Protein AF-K3UWD0-F1 (afdb_monomer_lite)

Organism: Fusarium pseudograminearum (strain CS3096) (NCBI:txid1028729)

Sequence (102 aa):
MPISADLVPEGWTTESQEMNKDFYWGNEGMGTLAAASVGITNPEALMIKGKEEGGDAYLFQDANGVYMWSMTTDEVYKYTKPTNRDDILAEMHDCMSRVPVH

Radius of gyration: 13.24 Å; chains: 1; bounding box: 37×33×28 Å

Secondary structure (DSSP, 8-state):
-PPPGGGS-TTEE--HHHH-HHHHHSTT-HHHHHHHHTT--S-EEEEEE-GGGT--EEEEEETTEEEEEETTTTEEEE--SS-SHHHHHHHHHHHHTT----

Foldseek 3Di:
DADDPLLAAPQKDPDCVLLVCCQQPNPPHLVQVLCVVVPHPPKAWHIFRGVVRPRQWTWIDDPQAIWIQGNVVSHIGGDPPPGDPSVVSNVNNVVRVPDDDD

Structure (mmCIF, N/CA/C/O backbone):
data_AF-K3UWD0-F1
#
_entry.id   AF-K3UWD0-F1
#
loop_
_atom_site.group_PDB
_atom_site.id
_atom_site.type_symbol
_atom_site.label_atom_id
_atom_site.label_alt_id
_atom_site.label_comp_id
_atom_site.label_asym_id
_atom_site.label_entity_id
_atom_site.label_seq_id
_atom_site.pdbx_PDB_ins_code
_atom_site.Cartn_x
_atom_site.Cartn_y
_atom_site.Cartn_z
_atom_site.occupancy
_atom_site.B_iso_or_equiv
_atom_site.auth_seq_id
_atom_site.auth_comp_id
_atom_site.auth_asym_id
_atom_site.auth_atom_id
_atom_site.pdbx_PDB_model_num
ATOM 1 N N . MET A 1 1 ? 2.834 14.356 5.423 1.00 66.31 1 MET A N 1
ATOM 2 C CA . MET A 1 1 ? 4.257 14.721 5.653 1.00 66.31 1 MET A CA 1
ATOM 3 C C . MET A 1 1 ? 5.127 13.795 4.822 1.00 66.31 1 MET A C 1
ATOM 5 O O . MET A 1 1 ? 4.767 12.621 4.758 1.00 66.31 1 MET A O 1
ATOM 9 N N . PRO A 1 2 ? 6.220 14.275 4.205 1.00 82.62 2 PRO A N 1
ATOM 10 C CA . PRO A 1 2 ? 7.133 13.406 3.464 1.00 82.62 2 PRO A CA 1
ATOM 11 C C . PRO A 1 2 ? 7.721 12.323 4.380 1.00 82.62 2 PRO A C 1
ATOM 13 O O . PRO A 1 2 ? 7.828 12.526 5.591 1.00 82.62 2 PRO A O 1
ATOM 16 N N . ILE A 1 3 ? 8.045 11.170 3.801 1.00 88.44 3 ILE A N 1
ATOM 17 C CA . ILE A 1 3 ? 8.769 10.096 4.487 1.00 88.44 3 ILE A CA 1
ATOM 18 C C . ILE A 1 3 ? 10.238 10.512 4.572 1.00 88.44 3 ILE A C 1
ATOM 20 O O . ILE A 1 3 ? 10.785 11.038 3.602 1.00 88.44 3 ILE A O 1
ATOM 24 N N . SER A 1 4 ? 10.858 10.3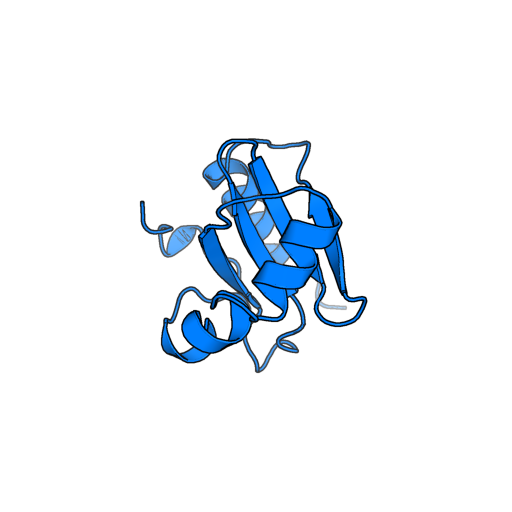19 5.734 1.00 88.81 4 SER A N 1
ATOM 25 C CA . SER A 1 4 ? 12.285 10.590 5.897 1.00 88.81 4 SER A CA 1
ATOM 26 C C . SER A 1 4 ? 13.111 9.547 5.141 1.00 88.81 4 SER A C 1
ATOM 28 O O . SER A 1 4 ? 12.742 8.376 5.111 1.00 88.81 4 SER A O 1
ATOM 30 N N . ALA A 1 5 ? 14.213 9.959 4.512 1.00 86.00 5 ALA A N 1
ATOM 31 C CA . ALA A 1 5 ? 14.996 9.083 3.636 1.00 86.00 5 ALA A CA 1
ATOM 32 C C . ALA A 1 5 ? 15.593 7.866 4.370 1.00 86.00 5 ALA A C 1
ATOM 34 O O . ALA A 1 5 ? 15.709 6.799 3.785 1.00 86.00 5 ALA A O 1
ATOM 35 N N . ASP A 1 6 ? 15.912 8.011 5.656 1.00 88.38 6 ASP A N 1
ATOM 36 C CA . ASP A 1 6 ? 16.385 6.945 6.550 1.00 88.38 6 ASP A CA 1
ATOM 37 C C . ASP A 1 6 ? 15.310 5.906 6.906 1.00 88.38 6 ASP A C 1
ATOM 39 O O . ASP A 1 6 ? 15.633 4.856 7.449 1.00 88.38 6 ASP A O 1
ATOM 43 N N . LEU A 1 7 ? 14.043 6.181 6.589 1.00 89.69 7 LEU A N 1
ATOM 44 C CA . LEU A 1 7 ? 12.925 5.257 6.785 1.00 89.69 7 LEU A CA 1
ATOM 45 C C . LEU A 1 7 ? 12.473 4.584 5.486 1.00 89.69 7 LEU A C 1
ATOM 47 O O . LEU A 1 7 ? 11.559 3.763 5.524 1.00 89.69 7 LEU A O 1
ATOM 51 N N . VAL A 1 8 ? 13.061 4.929 4.336 1.00 92.62 8 VAL A N 1
ATOM 52 C CA . VAL A 1 8 ? 12.760 4.249 3.071 1.00 92.62 8 VAL A CA 1
ATOM 53 C C . VAL A 1 8 ? 13.558 2.942 3.041 1.00 92.62 8 VAL A C 1
ATOM 55 O O . VAL A 1 8 ? 14.788 2.998 3.032 1.00 92.62 8 VAL A O 1
ATOM 58 N N . PRO A 1 9 ? 12.906 1.764 3.046 1.00 91.62 9 PRO A N 1
ATOM 59 C CA . PRO A 1 9 ? 13.619 0.491 3.027 1.00 91.62 9 PRO A CA 1
ATOM 60 C C . PRO A 1 9 ? 14.418 0.311 1.735 1.00 91.62 9 PRO A C 1
ATOM 62 O O . PRO A 1 9 ? 14.032 0.821 0.681 1.00 91.62 9 PRO A O 1
ATOM 65 N N . GLU A 1 10 ? 15.493 -0.477 1.797 1.00 90.00 10 GLU A N 1
ATOM 66 C CA . GLU A 1 10 ? 16.223 -0.881 0.594 1.00 90.00 10 GLU A CA 1
ATOM 67 C C . GLU A 1 10 ? 15.263 -1.514 -0.425 1.00 90.00 10 GLU A C 1
ATOM 69 O O . GLU A 1 10 ? 14.385 -2.313 -0.081 1.00 90.00 10 GLU A O 1
ATOM 74 N N . GLY A 1 11 ? 15.397 -1.091 -1.682 1.00 91.25 11 GLY A N 1
ATOM 75 C CA . GLY A 1 11 ? 14.544 -1.536 -2.775 1.00 91.25 11 GLY A CA 1
ATOM 76 C C . GLY A 1 11 ? 13.166 -0.871 -2.865 1.00 91.25 11 GLY A C 1
ATOM 77 O O . GLY A 1 11 ? 12.377 -1.214 -3.744 1.00 91.25 11 GLY A O 1
ATOM 78 N N . TRP A 1 12 ? 12.864 0.098 -2.000 1.00 94.94 12 TRP A N 1
ATOM 79 C CA . TRP A 1 12 ? 11.683 0.959 -2.094 1.00 94.94 12 TRP A CA 1
ATOM 80 C C . TRP A 1 12 ? 12.078 2.391 -2.444 1.00 94.94 12 TRP A C 1
ATOM 82 O O . TRP A 1 12 ? 13.219 2.808 -2.260 1.00 94.94 12 TRP A O 1
ATOM 92 N N . THR A 1 13 ? 11.128 3.165 -2.965 1.00 94.62 13 THR A N 1
ATOM 93 C CA . THR A 1 13 ? 11.388 4.540 -3.392 1.00 94.62 13 THR A CA 1
ATOM 94 C C . THR A 1 13 ? 10.186 5.462 -3.203 1.00 94.62 13 THR A C 1
ATOM 96 O O . THR A 1 13 ? 9.023 5.066 -3.338 1.00 94.62 13 THR A O 1
ATOM 99 N N . THR A 1 14 ? 10.486 6.727 -2.906 1.00 95.44 14 THR A N 1
ATOM 100 C CA . THR A 1 14 ? 9.524 7.844 -2.875 1.00 95.44 14 THR A CA 1
ATOM 101 C C . THR A 1 14 ? 9.698 8.787 -4.072 1.00 95.44 14 THR A C 1
ATOM 103 O O . THR A 1 14 ? 9.048 9.832 -4.146 1.00 95.44 14 THR A O 1
ATOM 106 N N . GLU A 1 15 ? 10.559 8.424 -5.029 1.00 94.06 15 GLU A N 1
ATOM 107 C CA . GLU A 1 15 ? 10.830 9.224 -6.220 1.00 94.06 15 GLU A CA 1
ATOM 108 C C . GLU A 1 15 ? 9.576 9.359 -7.085 1.00 94.06 15 GLU A C 1
ATOM 110 O O . GLU A 1 15 ? 8.979 8.375 -7.526 1.00 94.06 15 GLU A O 1
ATOM 115 N N . SER A 1 16 ? 9.185 10.602 -7.372 1.00 91.88 16 SER A N 1
ATOM 116 C CA . SER A 1 16 ? 7.912 10.912 -8.041 1.00 91.88 16 SER A CA 1
ATOM 117 C C . SER A 1 16 ? 7.758 10.207 -9.398 1.00 91.88 16 SER A C 1
ATOM 119 O O . SER A 1 16 ? 6.674 9.730 -9.740 1.00 91.88 16 SER A O 1
ATOM 121 N N . GLN A 1 17 ? 8.858 10.087 -10.152 1.00 92.94 17 GLN A N 1
ATOM 122 C CA . GLN A 1 17 ? 8.874 9.432 -11.465 1.00 92.94 17 GLN A CA 1
ATOM 123 C C . GLN A 1 17 ? 8.609 7.923 -11.381 1.00 92.94 17 GLN A C 1
ATOM 125 O O . GLN A 1 17 ? 7.984 7.359 -12.279 1.00 92.94 17 GLN A O 1
ATOM 130 N N . GLU A 1 18 ? 9.067 7.265 -10.315 1.00 93.56 18 GLU A N 1
ATOM 131 C CA . GLU A 1 18 ? 8.806 5.841 -10.094 1.00 93.56 18 GLU A CA 1
ATOM 132 C C . GLU A 1 18 ? 7.428 5.614 -9.487 1.00 93.56 18 GLU A C 1
ATOM 134 O O . GLU A 1 18 ? 6.692 4.740 -9.941 1.00 93.56 18 GLU A O 1
ATOM 139 N N . MET A 1 19 ? 7.044 6.462 -8.530 1.00 95.00 19 MET A N 1
ATOM 140 C CA . MET A 1 19 ? 5.732 6.429 -7.892 1.00 95.00 19 MET A CA 1
ATOM 141 C C . MET A 1 19 ? 4.580 6.572 -8.890 1.00 95.00 19 MET A C 1
ATOM 143 O O . MET A 1 19 ? 3.503 6.042 -8.622 1.00 95.00 19 MET A O 1
ATOM 147 N N . ASN A 1 20 ? 4.781 7.308 -9.992 1.00 94.56 20 ASN A N 1
ATOM 148 C CA . ASN A 1 20 ? 3.811 7.520 -11.072 1.00 94.56 20 ASN A CA 1
ATOM 149 C C . ASN A 1 20 ? 2.375 7.732 -10.548 1.00 94.56 20 ASN A C 1
ATOM 151 O O . ASN A 1 20 ? 1.443 6.990 -10.875 1.00 94.56 20 ASN A O 1
ATOM 155 N N . LYS A 1 21 ? 2.228 8.711 -9.642 1.00 95.50 21 LYS A N 1
ATOM 156 C CA . LYS A 1 21 ? 1.008 8.885 -8.841 1.00 95.50 21 LYS A CA 1
ATOM 157 C C . LYS A 1 21 ? -0.229 9.107 -9.705 1.00 95.50 21 LYS A C 1
ATOM 159 O O . LYS A 1 21 ? -1.262 8.524 -9.411 1.00 95.50 21 LYS A O 1
ATOM 164 N N . ASP A 1 22 ? -0.111 9.865 -10.790 1.00 95.25 22 ASP A N 1
ATOM 165 C CA . ASP A 1 22 ? -1.240 10.140 -11.685 1.00 95.25 22 ASP A CA 1
ATOM 166 C C . ASP A 1 22 ? -1.767 8.866 -12.363 1.00 95.25 22 ASP A C 1
ATOM 168 O O . ASP A 1 22 ? -2.974 8.711 -12.537 1.00 95.25 22 ASP A O 1
ATOM 172 N N . PHE A 1 23 ? -0.878 7.927 -12.703 1.00 95.50 23 PHE A N 1
ATOM 173 C CA . PHE A 1 23 ? -1.252 6.660 -13.332 1.00 95.50 23 PHE A CA 1
ATOM 174 C C . PHE A 1 23 ? -1.936 5.699 -12.353 1.00 95.50 23 PHE A C 1
ATOM 176 O O . PHE A 1 23 ? -2.977 5.130 -12.673 1.00 95.50 23 PHE A O 1
ATOM 183 N N . TYR A 1 24 ? -1.368 5.510 -11.157 1.00 96.56 24 TYR A N 1
ATOM 184 C CA . TYR A 1 24 ? -1.890 4.535 -10.191 1.00 96.56 24 TYR A CA 1
ATOM 185 C C . TYR A 1 24 ? -3.016 5.081 -9.313 1.00 96.56 24 TYR A C 1
ATOM 187 O O . TYR A 1 24 ? -3.914 4.329 -8.944 1.00 96.56 24 TYR A O 1
ATOM 195 N N . TRP A 1 25 ? -2.980 6.371 -8.992 1.00 96.69 25 TRP A N 1
ATOM 196 C CA . TRP A 1 25 ? -3.841 7.006 -7.991 1.00 96.69 25 TRP A CA 1
ATOM 197 C C . TRP A 1 25 ? -4.718 8.126 -8.568 1.00 96.69 25 TRP A C 1
ATOM 199 O O . TRP A 1 25 ? -5.379 8.846 -7.821 1.00 96.69 25 TRP A O 1
ATOM 209 N N . GLY A 1 26 ? -4.763 8.275 -9.897 1.00 95.62 26 GLY A N 1
ATOM 210 C CA . GLY A 1 26 ? -5.780 9.084 -10.571 1.00 95.62 26 GLY A CA 1
ATOM 211 C C . GLY A 1 26 ? -7.198 8.526 -10.372 1.00 95.62 26 GLY A C 1
ATOM 212 O O . GLY A 1 26 ? -7.379 7.442 -9.813 1.00 95.62 26 GLY A O 1
ATOM 213 N N . ASN A 1 27 ? -8.219 9.241 -10.862 1.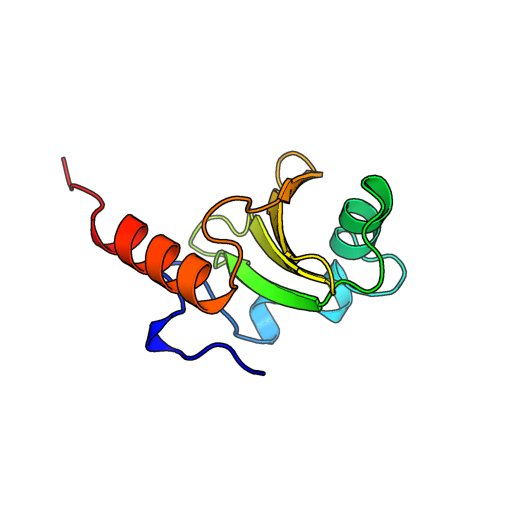00 93.69 27 ASN A N 1
ATOM 214 C CA . ASN A 1 27 ? -9.636 8.876 -10.666 1.00 93.69 27 ASN A CA 1
ATOM 215 C C . ASN A 1 27 ? -9.983 7.431 -11.072 1.00 93.69 27 ASN A C 1
ATOM 217 O O . ASN A 1 27 ? -10.836 6.816 -10.441 1.00 93.69 27 ASN A O 1
ATOM 221 N N . GLU A 1 28 ? -9.332 6.904 -12.108 1.00 94.25 28 GLU A N 1
ATOM 222 C CA . GLU A 1 28 ? -9.510 5.529 -12.605 1.00 94.25 28 GLU A CA 1
ATOM 223 C C . GLU A 1 28 ? -8.201 4.724 -12.529 1.00 94.25 28 GLU A C 1
ATOM 225 O O . GLU A 1 28 ? -8.028 3.719 -13.215 1.00 94.25 28 GLU A O 1
ATOM 230 N N . GLY A 1 29 ? -7.249 5.188 -11.715 1.00 96.50 29 GLY A N 1
ATOM 231 C CA . GLY A 1 29 ? -5.984 4.498 -11.509 1.00 96.50 29 GLY A CA 1
ATOM 232 C C . GLY A 1 29 ? -6.194 3.158 -10.808 1.00 96.50 29 GLY A C 1
ATOM 233 O O . GLY A 1 29 ? -7.059 3.024 -9.942 1.00 96.50 29 GLY A O 1
ATOM 234 N N . MET A 1 30 ? -5.388 2.157 -11.167 1.00 96.50 30 MET A N 1
ATOM 235 C CA . MET A 1 30 ? -5.525 0.800 -10.620 1.00 96.50 30 MET A CA 1
ATOM 236 C C . MET A 1 30 ? -5.411 0.768 -9.088 1.00 96.50 30 MET A C 1
ATOM 238 O O . MET A 1 30 ? -6.188 0.077 -8.442 1.00 96.50 30 MET A O 1
ATOM 242 N N . GLY A 1 31 ? -4.531 1.581 -8.497 1.00 97.38 31 GLY A N 1
ATOM 243 C CA . GLY A 1 31 ? -4.413 1.700 -7.042 1.00 97.38 31 GLY A CA 1
ATOM 244 C C . GLY A 1 31 ? -5.658 2.318 -6.404 1.00 97.38 31 GLY A C 1
ATOM 245 O O . GLY A 1 31 ? -6.138 1.828 -5.382 1.00 97.38 31 GLY A O 1
ATOM 246 N N . THR A 1 32 ? -6.242 3.343 -7.035 1.00 97.75 32 THR A N 1
ATOM 247 C CA . THR A 1 32 ? -7.525 3.926 -6.604 1.00 97.75 32 THR A CA 1
ATOM 248 C C . THR A 1 32 ? -8.643 2.887 -6.625 1.00 97.75 32 THR A C 1
ATOM 250 O O . THR A 1 32 ? -9.403 2.782 -5.662 1.00 97.75 32 THR A O 1
ATOM 253 N N . LEU A 1 33 ? -8.738 2.100 -7.700 1.00 97.62 33 LEU A N 1
ATOM 254 C CA . LEU A 1 33 ? -9.755 1.059 -7.850 1.00 97.62 33 LEU A CA 1
ATOM 255 C C . LEU A 1 33 ? -9.552 -0.086 -6.844 1.00 97.62 33 LEU A C 1
ATOM 257 O O . LEU A 1 33 ? -10.518 -0.504 -6.203 1.00 97.62 33 LEU A O 1
ATOM 261 N N . ALA A 1 34 ? -8.310 -0.532 -6.637 1.00 97.94 34 ALA A N 1
ATOM 262 C CA . ALA A 1 34 ? -7.968 -1.554 -5.652 1.00 97.94 34 ALA A CA 1
ATOM 263 C C . ALA A 1 34 ? -8.323 -1.102 -4.226 1.00 97.94 34 ALA A C 1
ATOM 265 O O . ALA A 1 34 ? -9.004 -1.826 -3.498 1.00 97.94 34 ALA A O 1
ATOM 266 N N . ALA A 1 35 ? -7.963 0.129 -3.845 1.00 98.19 35 ALA A N 1
ATOM 267 C CA . ALA A 1 35 ? -8.335 0.710 -2.554 1.00 98.19 35 ALA A CA 1
ATOM 268 C C . ALA A 1 35 ? -9.864 0.806 -2.384 1.00 98.19 35 ALA A C 1
ATOM 270 O O . ALA A 1 35 ? -10.406 0.400 -1.352 1.00 98.19 35 ALA A O 1
ATOM 271 N N . ALA A 1 36 ? -10.574 1.277 -3.413 1.00 97.75 36 ALA A N 1
ATOM 272 C CA . ALA A 1 36 ? -12.029 1.397 -3.386 1.00 97.75 36 ALA A CA 1
ATOM 273 C C . ALA A 1 36 ? -12.734 0.035 -3.249 1.00 97.75 36 ALA A C 1
ATOM 275 O O . ALA A 1 36 ? -13.754 -0.053 -2.563 1.00 97.75 36 ALA A O 1
ATOM 276 N N . SER A 1 37 ? -12.180 -1.033 -3.838 1.00 97.06 37 SER A N 1
ATOM 277 C CA . SER A 1 37 ? -12.747 -2.392 -3.778 1.00 97.06 37 SER A CA 1
ATOM 278 C C . SER A 1 37 ? -12.856 -2.946 -2.349 1.00 97.06 37 SER A C 1
ATOM 280 O O . SER A 1 37 ? -13.757 -3.731 -2.055 1.00 97.06 37 SER A O 1
ATOM 282 N N . VAL A 1 38 ? -11.990 -2.478 -1.443 1.00 97.19 38 VAL A N 1
ATOM 283 C CA . VAL A 1 38 ? -11.978 -2.840 -0.016 1.00 97.19 38 VAL A CA 1
ATOM 284 C C . VAL A 1 38 ? -12.537 -1.732 0.887 1.00 97.19 38 VAL A C 1
ATOM 286 O O . VAL A 1 38 ? -12.403 -1.790 2.109 1.00 97.19 38 VAL A O 1
ATOM 289 N N . GLY A 1 39 ? -13.188 -0.722 0.302 1.00 97.06 39 GLY A N 1
ATOM 290 C CA . GLY A 1 39 ? -13.861 0.355 1.030 1.00 97.06 39 GLY A CA 1
ATOM 291 C C . GLY A 1 39 ? -12.948 1.478 1.530 1.00 97.06 39 GLY A C 1
ATOM 292 O O . GLY A 1 39 ? -13.390 2.291 2.342 1.00 97.06 39 GLY A O 1
ATOM 293 N N . ILE A 1 40 ? -11.698 1.553 1.062 1.00 97.75 40 ILE A N 1
ATOM 294 C CA . ILE A 1 40 ? -10.788 2.658 1.381 1.00 97.75 40 ILE A CA 1
ATOM 295 C C . ILE A 1 40 ? -11.086 3.828 0.442 1.00 97.75 40 ILE A C 1
ATOM 297 O O . ILE A 1 40 ? -11.206 3.663 -0.771 1.00 97.75 40 ILE A O 1
ATOM 301 N N . THR A 1 41 ? -11.198 5.031 1.002 1.00 94.56 41 THR A N 1
ATOM 302 C CA . THR A 1 41 ? -11.480 6.257 0.242 1.00 94.56 41 THR A CA 1
ATOM 303 C C . THR A 1 41 ? -10.406 7.299 0.514 1.00 94.56 41 THR A C 1
ATOM 3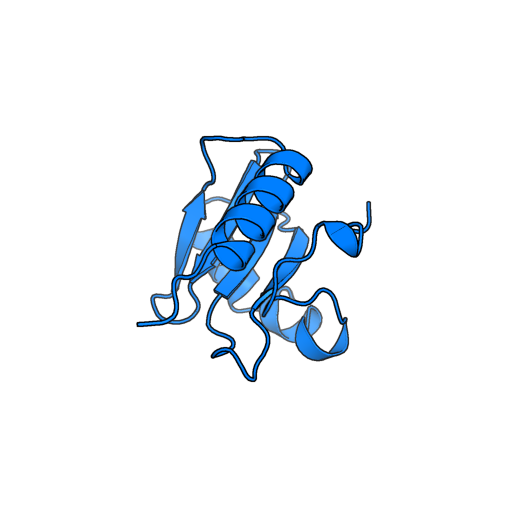05 O O . THR A 1 41 ? -9.854 7.350 1.610 1.00 94.56 41 THR A O 1
ATOM 308 N N . ASN A 1 42 ? -10.125 8.146 -0.480 1.00 95.25 42 ASN A N 1
ATOM 309 C CA . ASN A 1 42 ? -9.071 9.167 -0.427 1.00 95.25 42 ASN A CA 1
ATOM 310 C C . ASN A 1 42 ? -7.669 8.599 -0.101 1.00 95.25 42 ASN A C 1
ATOM 312 O O . ASN A 1 42 ? -7.032 9.075 0.841 1.00 95.25 42 ASN A O 1
ATOM 316 N N . PRO A 1 43 ? -7.186 7.578 -0.839 1.00 96.81 43 PRO A N 1
ATOM 317 C CA . PRO A 1 43 ? -5.861 7.020 -0.597 1.00 96.81 43 PRO A CA 1
ATOM 318 C C . PRO A 1 43 ? -4.755 8.048 -0.884 1.00 96.81 43 PRO A C 1
ATOM 320 O O . PRO A 1 43 ? -4.801 8.780 -1.872 1.00 96.81 43 PRO A O 1
ATOM 323 N N . GLU A 1 44 ? -3.726 8.064 -0.042 1.00 95.88 44 GLU A N 1
ATOM 324 C CA . GLU A 1 44 ? -2.496 8.830 -0.235 1.00 95.88 44 GLU A CA 1
ATOM 325 C C . GLU A 1 44 ? -1.326 7.874 -0.488 1.00 95.88 44 GLU A C 1
ATOM 327 O O . GLU A 1 44 ? -0.948 7.073 0.368 1.00 95.88 44 GLU A O 1
ATOM 332 N N . ALA A 1 45 ? -0.730 7.985 -1.672 1.00 96.44 45 ALA A N 1
ATOM 333 C CA . ALA A 1 45 ? 0.443 7.224 -2.079 1.00 96.44 45 ALA A CA 1
ATOM 334 C C . ALA A 1 45 ? 1.676 7.574 -1.225 1.00 96.44 45 ALA A C 1
ATOM 336 O O . ALA A 1 45 ? 2.096 8.738 -1.202 1.00 96.44 45 ALA A O 1
ATOM 337 N N . LEU A 1 46 ? 2.292 6.568 -0.591 1.00 96.06 46 LEU A N 1
ATOM 338 C CA . LEU A 1 46 ? 3.462 6.738 0.278 1.00 96.06 46 LEU A CA 1
ATOM 339 C C . LEU A 1 46 ? 4.775 6.400 -0.427 1.00 96.06 46 LEU A C 1
ATOM 341 O O . LEU A 1 46 ? 5.645 7.260 -0.518 1.00 96.06 46 LEU A O 1
ATOM 345 N N . MET A 1 47 ? 4.910 5.177 -0.938 1.00 96.06 47 MET A N 1
ATOM 346 C CA . MET A 1 47 ? 6.104 4.704 -1.647 1.00 96.06 47 MET A CA 1
ATOM 347 C C . MET A 1 47 ? 5.778 3.481 -2.500 1.00 96.06 47 MET A C 1
ATOM 349 O O . MET A 1 47 ? 4.787 2.795 -2.254 1.00 96.06 47 MET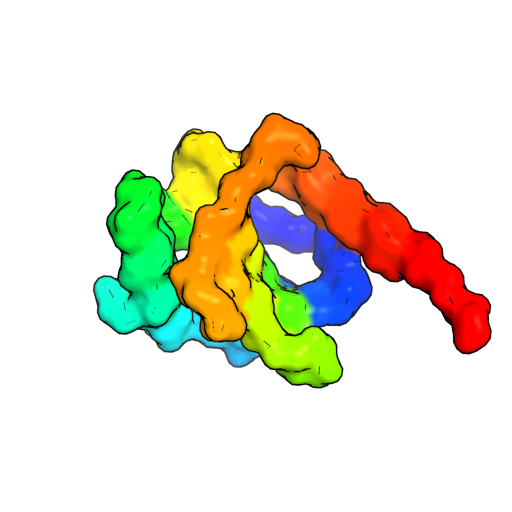 A O 1
ATOM 353 N N . ILE A 1 48 ? 6.619 3.197 -3.485 1.00 96.75 48 ILE A N 1
ATOM 354 C CA . ILE A 1 48 ? 6.502 2.027 -4.359 1.00 96.75 48 ILE A CA 1
ATOM 355 C C . ILE A 1 48 ? 7.772 1.189 -4.235 1.00 96.75 48 ILE A C 1
ATOM 357 O O . ILE A 1 48 ? 8.852 1.729 -3.981 1.00 96.75 48 ILE A O 1
ATOM 361 N N . LYS A 1 49 ? 7.657 -0.125 -4.408 1.00 94.62 49 LYS A N 1
ATOM 362 C CA . LYS A 1 49 ? 8.838 -0.963 -4.598 1.00 94.62 49 LYS A CA 1
ATOM 363 C C . LYS A 1 49 ? 9.509 -0.572 -5.919 1.00 94.62 49 LYS A C 1
ATOM 365 O O . LYS A 1 49 ? 8.824 -0.398 -6.927 1.00 94.62 49 LYS A O 1
ATOM 370 N N . GLY A 1 50 ? 10.824 -0.387 -5.907 1.00 91.44 50 GLY A N 1
ATOM 371 C CA . GLY A 1 50 ? 11.587 0.046 -7.074 1.00 91.44 50 GLY A CA 1
ATOM 372 C C . GLY A 1 50 ? 11.408 -0.913 -8.249 1.00 91.44 50 GLY A C 1
ATOM 373 O O . GLY A 1 50 ? 11.204 -2.117 -8.069 1.00 91.44 50 GLY A O 1
ATOM 374 N N . LYS A 1 51 ? 11.481 -0.389 -9.476 1.00 86.38 51 LYS A N 1
ATOM 375 C CA . LYS A 1 51 ? 11.275 -1.210 -10.687 1.00 86.38 51 LYS A CA 1
ATOM 376 C C . LYS A 1 51 ? 12.288 -2.347 -10.817 1.00 86.38 51 LYS A C 1
ATOM 378 O O . LYS A 1 51 ? 11.910 -3.450 -11.197 1.00 86.38 51 LYS A O 1
ATOM 383 N N . GLU A 1 52 ? 13.542 -2.086 -10.456 1.00 87.31 52 GLU A N 1
ATOM 384 C CA . GLU A 1 52 ? 14.619 -3.089 -10.462 1.00 87.31 52 GLU A CA 1
ATOM 385 C C . GLU A 1 52 ? 14.390 -4.206 -9.425 1.00 87.31 52 GLU A C 1
ATOM 387 O O . GLU A 1 52 ? 14.919 -5.302 -9.562 1.00 87.31 52 GLU A O 1
ATOM 392 N N . GLU A 1 53 ? 13.522 -3.963 -8.439 1.00 86.69 53 GLU A N 1
ATOM 393 C CA . GLU A 1 53 ? 13.145 -4.903 -7.374 1.00 86.69 53 GLU A CA 1
ATOM 394 C C . GLU A 1 53 ? 11.800 -5.602 -7.649 1.00 86.69 53 GLU A C 1
ATOM 396 O O . GLU A 1 53 ? 11.198 -6.228 -6.770 1.00 86.69 53 GLU A O 1
ATOM 401 N N . GLY A 1 54 ? 11.300 -5.480 -8.882 1.00 84.75 54 GLY A N 1
ATOM 402 C CA . GLY A 1 54 ? 10.075 -6.109 -9.375 1.00 84.75 54 GLY A CA 1
ATOM 403 C C . GLY A 1 54 ? 8.886 -5.162 -9.530 1.00 84.75 54 GLY A C 1
ATOM 404 O O . GLY A 1 54 ? 7.973 -5.488 -10.284 1.00 84.75 54 GLY A O 1
ATOM 405 N N . GLY A 1 55 ? 8.887 -3.990 -8.879 1.00 86.19 55 GLY A N 1
ATOM 406 C CA . GLY A 1 55 ? 7.816 -2.993 -9.028 1.00 86.19 55 GLY A CA 1
ATOM 407 C C . GLY A 1 55 ? 6.408 -3.515 -8.712 1.00 86.19 55 GLY A C 1
ATOM 408 O O . GLY A 1 55 ? 5.440 -3.077 -9.324 1.00 86.19 55 GLY A O 1
ATOM 409 N N . ASP A 1 56 ? 6.297 -4.483 -7.801 1.00 92.56 56 ASP A N 1
ATOM 410 C CA . ASP A 1 56 ? 5.114 -5.330 -7.603 1.00 92.56 56 ASP A CA 1
ATOM 411 C C . ASP A 1 56 ? 4.233 -4.921 -6.411 1.00 92.56 56 ASP A C 1
ATOM 413 O O . ASP A 1 56 ? 3.202 -5.555 -6.161 1.00 92.56 56 ASP A O 1
ATOM 417 N N . ALA A 1 57 ? 4.612 -3.872 -5.676 1.00 96.31 57 ALA A N 1
ATOM 418 C CA . ALA A 1 57 ? 3.911 -3.434 -4.475 1.00 96.31 57 ALA A CA 1
ATOM 419 C C . ALA A 1 57 ? 3.919 -1.911 -4.295 1.00 96.31 57 ALA A C 1
ATOM 421 O O . ALA A 1 57 ? 4.903 -1.228 -4.595 1.00 96.31 57 ALA A O 1
ATOM 422 N N . TYR A 1 58 ? 2.821 -1.388 -3.747 1.00 97.62 58 TYR A N 1
ATOM 423 C CA . TYR A 1 58 ? 2.649 0.025 -3.410 1.00 97.62 58 TYR A CA 1
ATOM 424 C C . TYR A 1 58 ? 2.206 0.169 -1.954 1.00 97.62 58 TYR A C 1
ATOM 426 O O . TYR A 1 58 ? 1.211 -0.430 -1.546 1.00 97.62 58 TYR A O 1
ATOM 434 N N . LEU A 1 59 ? 2.900 1.001 -1.177 1.00 97.19 59 LEU A N 1
ATOM 435 C CA . LEU A 1 59 ? 2.458 1.399 0.154 1.00 97.19 59 LEU A CA 1
ATOM 436 C C . LEU A 1 59 ? 1.655 2.703 0.073 1.00 97.19 59 LEU A C 1
ATOM 438 O O . LEU A 1 59 ? 2.085 3.681 -0.545 1.00 97.19 59 LEU A O 1
ATOM 442 N N . PHE A 1 60 ? 0.497 2.738 0.717 1.00 97.50 60 PHE A N 1
ATOM 443 C CA . PHE A 1 60 ? -0.383 3.904 0.750 1.00 97.50 60 PHE A CA 1
ATOM 444 C C . PHE A 1 60 ? -1.110 3.994 2.093 1.00 97.50 60 PHE A C 1
ATOM 446 O O . PHE A 1 60 ? -1.052 3.072 2.907 1.00 97.50 60 PHE A O 1
ATOM 453 N N . GLN A 1 61 ? -1.778 5.111 2.355 1.00 97.06 61 GLN A N 1
ATOM 454 C CA . GLN A 1 61 ? -2.512 5.325 3.601 1.00 97.06 61 GLN A CA 1
ATOM 455 C C . GLN A 1 61 ? -3.852 6.018 3.381 1.00 97.06 61 GLN A C 1
ATOM 457 O O . GLN A 1 61 ? -4.085 6.637 2.347 1.00 97.06 61 GLN A O 1
ATOM 462 N N . ASP A 1 62 ? -4.709 5.945 4.391 1.00 96.00 62 ASP A N 1
ATOM 463 C CA . ASP A 1 62 ? -5.877 6.806 4.556 1.00 96.00 62 ASP A CA 1
ATOM 464 C C . ASP A 1 62 ? -5.967 7.272 6.020 1.00 96.00 62 ASP A C 1
ATOM 466 O O . ASP A 1 62 ? -5.064 7.037 6.827 1.00 96.00 62 ASP A O 1
ATOM 470 N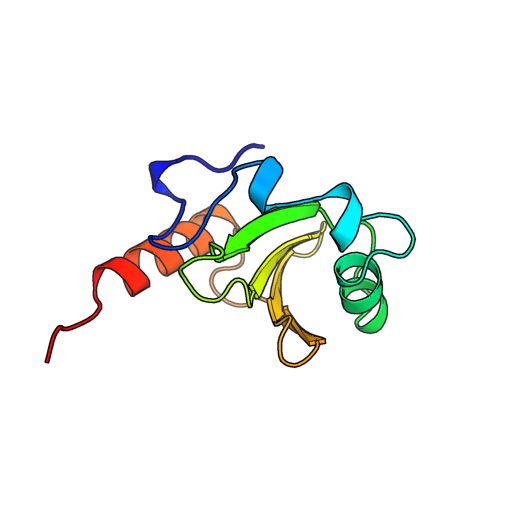 N . ALA A 1 63 ? -7.072 7.915 6.399 1.00 94.62 63 ALA A N 1
ATOM 471 C CA . ALA A 1 63 ? -7.299 8.330 7.785 1.00 94.62 63 ALA A CA 1
ATOM 472 C C . ALA A 1 63 ? -7.352 7.158 8.794 1.00 94.62 63 ALA A C 1
ATOM 474 O O . ALA A 1 63 ? -7.248 7.385 9.999 1.00 94.62 63 ALA A O 1
ATOM 475 N N . ASN A 1 64 ? -7.530 5.920 8.325 1.00 94.38 64 ASN A N 1
ATOM 476 C CA . ASN A 1 64 ? -7.746 4.728 9.140 1.00 94.38 64 ASN A CA 1
ATOM 477 C C . ASN A 1 64 ? -6.514 3.815 9.235 1.00 94.38 64 ASN A C 1
ATOM 479 O O . ASN A 1 64 ? -6.559 2.828 9.984 1.00 94.38 64 ASN A O 1
ATOM 483 N N . GLY A 1 65 ? -5.440 4.084 8.488 1.00 95.38 65 GLY A N 1
ATOM 484 C CA . GLY A 1 65 ? -4.180 3.356 8.612 1.00 95.38 65 GLY A CA 1
ATOM 485 C C . GLY A 1 65 ? -3.332 3.319 7.347 1.00 95.38 65 GLY A C 1
ATOM 486 O O . GLY A 1 65 ? -3.531 4.089 6.411 1.00 95.38 65 GLY A O 1
ATOM 487 N N . VAL A 1 66 ? -2.375 2.392 7.357 1.00 97.38 66 VAL A N 1
ATOM 488 C CA . VAL A 1 66 ? -1.413 2.148 6.279 1.00 97.38 66 VAL A CA 1
ATOM 489 C C . VAL A 1 66 ? -1.676 0.779 5.664 1.00 97.38 66 VAL A C 1
ATOM 491 O O . VAL A 1 66 ? -2.003 -0.186 6.366 1.00 97.38 66 VAL A O 1
ATOM 494 N N . TYR A 1 67 ? -1.522 0.701 4.349 1.00 97.75 67 TYR A N 1
ATOM 495 C CA . TYR A 1 67 ? -1.866 -0.454 3.539 1.00 97.75 67 TYR A CA 1
ATOM 496 C C . TYR A 1 67 ? -0.783 -0.737 2.505 1.00 97.75 67 TYR A C 1
ATOM 498 O O . TYR A 1 67 ? -0.105 0.173 2.030 1.00 97.75 67 TYR A O 1
ATOM 506 N N . MET A 1 68 ? -0.678 -2.004 2.123 1.00 97.75 68 MET A N 1
ATOM 507 C CA . MET A 1 68 ? 0.095 -2.464 0.980 1.00 97.75 68 MET A CA 1
ATOM 508 C C . MET A 1 68 ? -0.864 -2.984 -0.082 1.00 97.75 68 MET A C 1
ATOM 510 O O . MET A 1 68 ? -1.656 -3.886 0.182 1.00 97.75 68 MET A O 1
ATOM 514 N N . TRP A 1 69 ? -0.774 -2.436 -1.284 1.00 98.38 69 TRP A N 1
ATOM 515 C CA . TRP A 1 69 ? -1.391 -3.005 -2.472 1.00 98.38 69 TRP A CA 1
ATOM 516 C C . TRP A 1 69 ? -0.363 -3.882 -3.187 1.00 98.38 69 TRP A C 1
ATOM 518 O O . TRP A 1 69 ? 0.705 -3.395 -3.564 1.00 98.38 69 TRP A O 1
ATOM 528 N N . SER A 1 70 ? -0.667 -5.171 -3.346 1.00 96.88 70 SER A N 1
ATOM 529 C CA . SER A 1 70 ? 0.102 -6.069 -4.209 1.00 96.88 70 SER A CA 1
ATOM 530 C C . SER A 1 70 ? -0.413 -5.935 -5.633 1.00 96.88 70 SER A C 1
ATOM 532 O O . SER A 1 70 ? -1.525 -6.354 -5.933 1.00 96.88 70 SER A O 1
ATOM 534 N N . MET A 1 71 ? 0.401 -5.399 -6.536 1.00 94.69 71 MET A N 1
ATOM 535 C CA . MET A 1 71 ? 0.014 -5.234 -7.942 1.00 94.69 71 MET A CA 1
ATOM 536 C C . MET A 1 71 ? -0.045 -6.564 -8.695 1.00 94.69 71 MET A C 1
ATOM 538 O O . MET A 1 71 ? -0.653 -6.648 -9.756 1.00 94.69 71 MET A O 1
ATOM 542 N N . THR A 1 72 ? 0.601 -7.603 -8.160 1.00 93.56 72 THR A N 1
ATOM 543 C CA . THR A 1 72 ? 0.607 -8.934 -8.779 1.00 93.56 72 THR A CA 1
ATOM 544 C C . THR A 1 72 ? -0.713 -9.665 -8.550 1.00 93.56 72 THR A C 1
ATOM 546 O O . THR A 1 72 ? -1.204 -10.331 -9.459 1.00 93.56 72 THR A O 1
ATOM 549 N N . THR A 1 73 ? -1.286 -9.558 -7.346 1.00 95.50 73 THR A N 1
ATOM 550 C CA . THR A 1 73 ? -2.555 -10.221 -6.992 1.00 95.50 73 THR A CA 1
ATOM 551 C C . THR A 1 73 ? -3.755 -9.278 -6.981 1.00 95.50 73 THR A C 1
ATOM 553 O O . THR A 1 73 ? -4.884 -9.746 -6.880 1.00 95.50 73 THR A O 1
ATOM 556 N N . ASP A 1 74 ? -3.514 -7.973 -7.110 1.00 95.50 74 ASP A N 1
ATOM 557 C CA . ASP A 1 74 ? -4.491 -6.8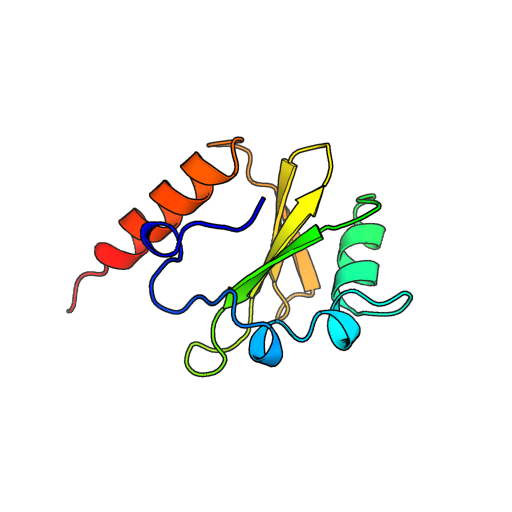92 -6.954 1.00 95.50 74 ASP A CA 1
ATOM 558 C C . ASP A 1 74 ? -5.163 -6.852 -5.567 1.00 95.50 74 ASP A C 1
ATOM 560 O O . ASP A 1 74 ? -6.254 -6.318 -5.378 1.00 95.50 74 ASP A O 1
ATOM 564 N N . GLU A 1 75 ? -4.500 -7.417 -4.558 1.00 97.38 75 GLU A N 1
ATOM 565 C CA . GLU A 1 75 ? -5.007 -7.471 -3.188 1.00 97.38 75 GLU A CA 1
ATOM 566 C C . GLU A 1 75 ? -4.466 -6.319 -2.337 1.00 97.38 75 GLU A C 1
ATOM 568 O O . GLU A 1 75 ? -3.320 -5.880 -2.482 1.00 97.38 75 GLU A O 1
ATOM 573 N N . VAL A 1 76 ? -5.289 -5.863 -1.391 1.00 98.19 76 VAL A N 1
ATOM 574 C CA . VAL A 1 76 ? -4.939 -4.815 -0.428 1.00 98.19 76 VAL A CA 1
ATOM 575 C C . VAL A 1 76 ? -4.849 -5.403 0.975 1.00 98.19 76 VAL A C 1
ATOM 577 O O . VAL A 1 76 ? -5.806 -5.966 1.505 1.00 98.19 76 VAL A O 1
ATOM 580 N N . TYR A 1 77 ? -3.700 -5.198 1.607 1.00 97.56 77 TYR A N 1
ATOM 581 C CA . TYR A 1 77 ? -3.388 -5.656 2.953 1.00 97.56 77 TYR A CA 1
ATOM 582 C C . TYR A 1 77 ? -3.259 -4.467 3.898 1.00 97.56 77 TYR A C 1
ATOM 584 O O . TYR A 1 77 ? -2.580 -3.493 3.585 1.00 97.56 77 TYR A O 1
ATOM 592 N N . LYS A 1 78 ? -3.879 -4.543 5.079 1.00 97.38 78 LYS A N 1
ATOM 593 C CA . LYS A 1 78 ? -3.758 -3.517 6.123 1.00 97.38 78 LYS A CA 1
ATOM 594 C C . LYS A 1 78 ? -2.669 -3.887 7.125 1.00 97.38 78 LYS A C 1
ATOM 596 O O . LYS A 1 78 ? -2.683 -4.992 7.665 1.00 97.38 78 LYS A O 1
ATOM 601 N N . TYR A 1 79 ? -1.808 -2.933 7.469 1.00 96.38 79 TYR A N 1
ATOM 602 C CA . TYR A 1 79 ? -0.912 -3.083 8.612 1.00 96.38 79 TYR A CA 1
ATOM 603 C C . TYR A 1 79 ? -1.698 -2.948 9.915 1.00 96.38 79 TYR A C 1
ATOM 605 O O . TYR A 1 79 ? -2.333 -1.926 10.188 1.00 96.38 79 TYR A O 1
ATOM 613 N N . THR A 1 80 ? -1.670 -4.002 10.729 1.00 95.00 80 THR A N 1
ATOM 614 C CA . THR A 1 80 ? -2.344 -4.014 12.036 1.00 95.00 80 THR A CA 1
ATOM 615 C C . THR A 1 80 ? -1.389 -3.825 13.205 1.00 95.00 80 THR A C 1
ATOM 617 O O . THR A 1 80 ? -1.846 -3.464 14.288 1.00 95.00 80 THR A O 1
ATOM 620 N N . LYS A 1 81 ? -0.095 -4.114 13.017 1.00 93.25 81 LYS A N 1
ATOM 621 C CA . LYS A 1 81 ? 0.972 -3.945 14.011 1.00 93.25 81 LYS A CA 1
ATOM 622 C C . LYS A 1 81 ? 2.321 -3.778 13.292 1.00 93.25 81 LYS A C 1
ATOM 624 O O . LYS A 1 81 ? 2.649 -4.678 12.524 1.00 93.25 81 LYS A O 1
ATOM 629 N N . PRO A 1 82 ? 3.074 -2.703 13.573 1.00 92.94 82 PRO A N 1
ATOM 630 C CA . PRO A 1 82 ? 2.605 -1.455 14.181 1.00 92.94 82 PRO A CA 1
ATOM 631 C C . PRO A 1 82 ? 1.493 -0.800 13.338 1.00 92.94 82 PRO A C 1
ATOM 633 O O . PRO A 1 82 ? 1.241 -1.192 12.203 1.00 92.94 82 PRO A O 1
ATOM 636 N N . THR A 1 83 ? 0.760 0.154 13.921 1.00 91.38 83 THR A N 1
ATOM 637 C CA . THR A 1 83 ? -0.301 0.905 13.212 1.00 91.38 83 THR A CA 1
ATOM 638 C C . THR A 1 83 ? 0.137 2.308 12.801 1.00 91.38 83 THR A C 1
ATOM 640 O O . THR A 1 83 ? -0.520 2.931 11.971 1.00 91.38 83 THR A O 1
ATOM 643 N N . ASN A 1 84 ? 1.207 2.832 13.407 1.00 91.31 84 ASN A N 1
ATOM 644 C CA . ASN A 1 84 ? 1.790 4.114 13.033 1.00 91.31 84 ASN A CA 1
ATOM 645 C C . ASN A 1 84 ? 2.651 3.928 11.782 1.00 91.31 84 ASN A C 1
ATOM 647 O O . ASN A 1 84 ? 3.467 3.013 11.725 1.00 91.31 84 ASN A O 1
ATOM 651 N N . ARG A 1 85 ? 2.487 4.828 10.811 1.00 92.69 85 ARG A N 1
ATOM 652 C CA . ARG A 1 85 ? 3.276 4.870 9.582 1.00 92.69 85 ARG A CA 1
ATOM 653 C C . ARG A 1 85 ? 4.781 4.796 9.833 1.00 92.69 85 ARG A C 1
ATOM 655 O O . ARG A 1 85 ? 5.433 3.964 9.224 1.00 92.69 85 ARG A O 1
ATOM 662 N N . ASP A 1 86 ? 5.330 5.635 10.702 1.00 91.81 86 ASP A N 1
ATOM 663 C CA . ASP A 1 86 ? 6.783 5.736 10.859 1.00 91.81 86 ASP A CA 1
ATOM 664 C C . ASP A 1 86 ? 7.357 4.479 11.543 1.00 91.81 86 ASP A C 1
ATOM 666 O O . ASP A 1 86 ? 8.415 4.000 11.145 1.00 91.81 86 ASP A O 1
ATOM 670 N N . ASP A 1 87 ? 6.611 3.870 12.474 1.00 93.12 87 ASP A N 1
ATOM 671 C CA . ASP A 1 87 ? 6.985 2.588 13.091 1.00 93.12 87 ASP A CA 1
ATOM 672 C C . ASP A 1 87 ? 6.927 1.429 12.078 1.00 93.12 87 ASP A C 1
ATOM 674 O O . ASP A 1 87 ? 7.785 0.549 12.096 1.00 93.12 87 ASP A O 1
ATOM 678 N N . ILE A 1 88 ? 5.936 1.427 11.172 1.00 94.25 88 ILE A N 1
ATOM 679 C CA . ILE A 1 88 ? 5.845 0.443 10.077 1.00 94.25 88 ILE A CA 1
ATOM 680 C C . ILE A 1 88 ? 7.064 0.570 9.165 1.00 94.25 88 ILE A C 1
ATOM 682 O O . ILE A 1 88 ? 7.683 -0.434 8.823 1.00 94.25 88 ILE A O 1
ATOM 686 N N . LEU A 1 89 ? 7.414 1.797 8.780 1.00 93.12 89 LEU A N 1
ATOM 687 C CA . LEU A 1 89 ? 8.550 2.054 7.900 1.00 93.12 89 LEU A CA 1
ATOM 688 C C . LEU A 1 89 ? 9.875 1.652 8.555 1.00 93.12 89 LEU A C 1
ATOM 690 O O . LEU A 1 89 ? 10.700 1.013 7.905 1.00 93.12 89 LEU A O 1
ATOM 694 N N . ALA A 1 90 ? 10.046 1.941 9.848 1.00 91.81 90 ALA A N 1
ATOM 695 C CA . ALA A 1 90 ? 11.202 1.491 10.615 1.00 91.81 90 ALA A CA 1
ATOM 696 C C . ALA A 1 90 ? 11.302 -0.046 10.657 1.00 91.81 90 ALA A C 1
ATOM 698 O O . ALA A 1 90 ? 12.372 -0.595 10.403 1.00 91.81 90 ALA A O 1
ATOM 699 N N . GLU A 1 91 ? 10.194 -0.756 10.901 1.00 91.94 91 GLU A N 1
ATOM 700 C CA . GLU A 1 91 ? 10.188 -2.226 10.891 1.00 91.94 91 GLU A CA 1
ATOM 701 C C . GLU A 1 91 ? 10.481 -2.800 9.497 1.00 91.94 91 GLU A C 1
ATOM 703 O O . GLU A 1 91 ? 11.244 -3.760 9.371 1.00 91.94 91 GLU A O 1
ATOM 708 N N . MET A 1 92 ? 9.925 -2.202 8.437 1.00 90.81 92 MET A N 1
ATOM 709 C CA . MET A 1 92 ? 10.216 -2.599 7.057 1.00 90.81 92 MET A CA 1
ATOM 710 C C . MET A 1 92 ? 11.700 -2.413 6.718 1.00 90.81 92 MET A C 1
ATOM 712 O O . MET A 1 92 ? 12.312 -3.317 6.148 1.00 90.81 92 MET A O 1
ATOM 716 N N . HIS A 1 93 ? 12.281 -1.270 7.089 1.00 88.69 93 HIS A N 1
ATOM 717 C CA . HIS A 1 93 ? 13.699 -0.977 6.893 1.00 88.69 93 HIS A CA 1
ATOM 718 C C . HIS A 1 93 ? 14.582 -1.988 7.643 1.00 88.69 93 HIS A C 1
ATOM 720 O O . HIS A 1 93 ? 15.475 -2.603 7.055 1.00 88.69 93 HIS A O 1
ATOM 726 N N . ASP A 1 94 ? 14.282 -2.242 8.918 1.00 85.75 94 ASP A N 1
ATOM 727 C CA . ASP A 1 94 ? 15.020 -3.199 9.742 1.00 85.75 94 ASP A CA 1
ATOM 728 C C . ASP A 1 94 ? 14.923 -4.633 9.210 1.00 85.75 94 ASP A C 1
ATOM 730 O O . ASP A 1 94 ? 15.927 -5.347 9.197 1.00 85.75 94 ASP A O 1
ATOM 734 N N . CYS A 1 95 ? 13.747 -5.068 8.749 1.00 78.75 95 CYS A N 1
ATOM 735 C CA . CYS A 1 95 ? 13.549 -6.407 8.193 1.00 78.75 95 CYS A CA 1
ATOM 736 C C . CYS A 1 95 ? 14.390 -6.620 6.925 1.00 78.75 95 CYS A C 1
ATOM 738 O O . CYS A 1 95 ? 15.078 -7.635 6.797 1.00 78.75 95 CYS A O 1
ATOM 740 N N . MET A 1 96 ? 14.400 -5.633 6.026 1.00 71.69 96 MET A N 1
ATOM 741 C CA . MET A 1 96 ? 15.155 -5.694 4.770 1.00 71.69 96 MET A CA 1
ATOM 742 C C . MET A 1 96 ? 16.669 -5.593 4.992 1.00 71.69 96 MET A C 1
ATOM 744 O O . MET A 1 96 ? 17.430 -6.291 4.330 1.00 71.69 96 MET A O 1
ATOM 748 N N . SER A 1 97 ? 17.123 -4.840 6.000 1.00 65.19 97 SER A N 1
ATOM 749 C CA . SER A 1 97 ? 18.550 -4.779 6.358 1.00 65.19 97 SER A CA 1
ATOM 750 C C . SER A 1 97 ? 19.127 -6.099 6.907 1.00 65.19 97 SER A C 1
ATOM 752 O O . SER A 1 97 ? 20.340 -6.228 7.076 1.00 65.19 97 SER A O 1
ATOM 754 N N . ARG A 1 98 ? 18.275 -7.090 7.215 1.00 64.88 98 ARG A N 1
ATOM 755 C CA . ARG A 1 98 ? 18.652 -8.353 7.877 1.00 64.88 98 ARG A CA 1
ATOM 756 C C . ARG A 1 98 ? 18.625 -9.581 6.965 1.00 64.88 98 ARG A C 1
ATOM 758 O O . ARG A 1 98 ? 18.701 -10.697 7.482 1.00 64.88 98 ARG A O 1
ATOM 765 N N . VAL A 1 99 ? 18.523 -9.423 5.643 1.00 59.75 99 VAL A N 1
ATOM 766 C CA . VAL A 1 99 ? 18.462 -10.564 4.711 1.00 59.75 99 VAL A CA 1
ATOM 767 C C . VAL A 1 99 ? 19.773 -11.377 4.767 1.00 59.75 99 VAL A C 1
ATOM 769 O O . VAL A 1 99 ? 20.830 -10.859 4.401 1.00 59.75 99 VAL A O 1
ATOM 772 N N . PRO A 1 100 ? 19.755 -12.652 5.218 1.00 55.50 100 PRO A N 1
ATOM 773 C CA . PRO A 1 100 ? 20.955 -13.478 5.274 1.00 55.50 100 PRO A CA 1
ATOM 774 C C . PRO A 1 100 ? 21.336 -13.946 3.870 1.00 55.50 100 PRO A C 1
ATOM 776 O O . PRO A 1 100 ? 20.568 -14.653 3.213 1.00 55.50 100 PRO A O 1
ATOM 779 N N . VAL A 1 101 ? 22.547 -13.605 3.438 1.00 54.16 101 VAL A N 1
ATOM 780 C CA . VAL A 1 101 ? 23.143 -14.168 2.223 1.00 54.16 101 VAL A CA 1
ATOM 781 C C . VAL A 1 101 ? 23.525 -15.622 2.522 1.00 54.16 101 VAL A C 1
ATOM 783 O O . VAL A 1 101 ? 24.354 -15.862 3.402 1.00 54.16 101 VAL A O 1
ATOM 786 N N . HIS A 1 102 ? 22.882 -16.579 1.848 1.00 45.91 102 HIS A N 1
ATOM 787 C CA . HIS A 1 102 ? 23.278 -17.993 1.854 1.00 45.91 102 HIS A CA 1
ATOM 788 C C . HIS A 1 102 ? 24.151 -18.293 0.638 1.00 45.91 102 HIS A C 1
ATOM 790 O O . HIS A 1 102 ? 23.789 -17.820 -0.463 1.00 45.91 102 HIS A O 1
#

pLDDT: mean 91.24, std 9.97, range [45.91, 98.38]